Protein AF-A0A7X9EBQ0-F1 (afdb_monomer_lite)

Sequence (133 aa):
MSDKIIYSKIEKYASYYKHPSYYLERKMLNALKRGIRKEAIETLSVINKMERARLADSPVRSVKNSLIASCTLFTRSAIDANVPPEDAFSHSDVHILEIEALNNLYLLKKYEYIMLEDYFQLIEKYRQEHYSP

Foldseek 3Di:
DVVVVVVVVVVCVVVVADQLPPVLLVQLLVCLLVLVLVRNVVSLVVNVVGDQDQPDPDPLVSLLVVLLVVLVSLLVSLVSSVQPNVVSVVLSVVLNVVSVVDRDPVVSSVSSSVSSVVSSVSSVVVVVVVVDD

pLDDT: mean 90.1, std 11.99, range [49.56, 98.75]

Structure (mmCIF, N/CA/C/O backbone):
data_AF-A0A7X9EBQ0-F1
#
_entry.id   AF-A0A7X9EBQ0-F1
#
loop_
_atom_site.group_PDB
_atom_site.id
_atom_site.type_symbol
_atom_site.label_atom_id
_atom_site.label_alt_id
_atom_site.label_comp_id
_atom_site.label_asym_id
_atom_site.label_entity_id
_atom_site.label_seq_id
_atom_site.pdbx_PDB_ins_code
_atom_site.Cartn_x
_atom_site.Cartn_y
_atom_site.Cartn_z
_atom_site.occupancy
_atom_site.B_iso_or_equiv
_atom_site.auth_seq_id
_atom_site.auth_comp_id
_atom_site.auth_asym_id
_atom_site.auth_atom_id
_atom_site.pdbx_PDB_model_num
ATOM 1 N N . MET A 1 1 ? 10.572 -25.141 -7.788 1.00 61.84 1 MET A N 1
ATOM 2 C CA . MET A 1 1 ? 10.234 -23.801 -7.237 1.00 61.84 1 MET A CA 1
ATOM 3 C C . MET A 1 1 ? 11.289 -23.316 -6.241 1.00 61.84 1 MET A C 1
ATOM 5 O O . MET A 1 1 ? 11.689 -22.167 -6.359 1.00 61.84 1 MET A O 1
ATOM 9 N N . SER A 1 2 ? 11.800 -24.185 -5.354 1.00 71.75 2 SER A N 1
ATOM 10 C CA . SER A 1 2 ? 12.941 -23.890 -4.460 1.00 71.75 2 SER A CA 1
ATOM 11 C C . SER A 1 2 ? 14.177 -23.361 -5.206 1.00 71.75 2 SER A C 1
ATOM 13 O O . SER A 1 2 ? 14.673 -22.281 -4.891 1.00 71.75 2 SER A O 1
ATOM 15 N N . ASP A 1 3 ? 14.587 -24.031 -6.288 1.00 79.50 3 ASP A N 1
ATOM 16 C CA . ASP A 1 3 ? 15.795 -23.641 -7.034 1.00 79.50 3 ASP A CA 1
ATOM 17 C C . ASP A 1 3 ? 15.664 -22.256 -7.681 1.00 79.50 3 ASP A C 1
ATOM 19 O O . ASP A 1 3 ? 16.582 -21.446 -7.607 1.00 79.50 3 ASP A O 1
ATOM 23 N N . LYS A 1 4 ? 14.482 -21.911 -8.218 1.00 76.88 4 LYS A N 1
ATOM 24 C CA . LYS A 1 4 ? 14.207 -20.569 -8.770 1.00 76.88 4 LYS A CA 1
ATOM 25 C C . LYS A 1 4 ? 14.387 -19.458 -7.731 1.00 76.88 4 LYS A C 1
ATOM 27 O O . LYS A 1 4 ? 14.857 -18.378 -8.078 1.00 76.88 4 LYS A O 1
ATOM 32 N N . ILE A 1 5 ? 14.031 -19.706 -6.468 1.00 77.19 5 ILE A N 1
ATOM 33 C CA . ILE A 1 5 ? 14.217 -18.726 -5.388 1.00 77.19 5 ILE A CA 1
ATOM 34 C C . ILE A 1 5 ? 15.711 -18.525 -5.125 1.00 77.19 5 ILE A C 1
ATOM 36 O O . ILE A 1 5 ? 16.143 -17.379 -4.986 1.00 77.19 5 ILE A O 1
ATOM 40 N N . ILE A 1 6 ? 16.492 -19.611 -5.104 1.00 77.38 6 ILE A N 1
ATOM 41 C CA . ILE A 1 6 ? 17.950 -19.576 -4.922 1.00 77.38 6 ILE A CA 1
ATOM 42 C C . ILE A 1 6 ? 18.610 -18.790 -6.063 1.00 77.38 6 ILE A C 1
ATOM 44 O O . ILE A 1 6 ? 19.346 -17.845 -5.787 1.00 77.38 6 ILE A O 1
ATOM 48 N N . TYR A 1 7 ? 18.278 -19.090 -7.323 1.00 78.25 7 TYR A N 1
ATOM 49 C CA . TYR A 1 7 ? 18.802 -18.352 -8.478 1.00 78.25 7 TYR A CA 1
ATOM 50 C C . TYR A 1 7 ? 18.435 -16.861 -8.434 1.00 78.25 7 TYR A C 1
ATOM 52 O O . TYR A 1 7 ? 19.314 -16.016 -8.585 1.00 78.25 7 TYR A O 1
ATOM 60 N N . SER A 1 8 ? 17.184 -16.516 -8.096 1.00 75.56 8 SER A N 1
ATOM 61 C CA . SER A 1 8 ? 16.775 -15.107 -7.964 1.00 75.56 8 SER A CA 1
ATOM 62 C C . SER A 1 8 ? 17.518 -14.365 -6.847 1.00 75.56 8 SER A C 1
ATOM 64 O O . SER A 1 8 ? 17.775 -13.168 -6.959 1.00 75.56 8 SER A O 1
ATOM 66 N N . LYS A 1 9 ? 17.871 -15.061 -5.753 1.00 76.06 9 LYS A N 1
ATOM 67 C CA . LYS A 1 9 ? 18.673 -14.478 -4.672 1.00 76.06 9 LYS A CA 1
ATOM 68 C C . LYS A 1 9 ? 20.072 -14.158 -5.187 1.00 76.06 9 LYS A C 1
ATOM 70 O O . LYS A 1 9 ? 20.531 -13.044 -4.969 1.00 76.06 9 LYS A O 1
ATOM 75 N N . ILE A 1 10 ? 20.712 -15.094 -5.889 1.00 77.94 10 ILE A N 1
ATOM 76 C CA . ILE A 1 10 ? 22.057 -14.915 -6.458 1.00 77.94 10 ILE A CA 1
ATOM 77 C C . ILE A 1 10 ? 22.086 -13.721 -7.424 1.00 77.94 10 ILE A C 1
ATOM 79 O O . ILE A 1 10 ? 22.948 -12.857 -7.285 1.00 77.94 10 ILE A O 1
ATOM 83 N N . GLU A 1 11 ? 21.112 -13.614 -8.334 1.00 72.75 11 GLU A N 1
ATOM 84 C CA . GLU A 1 11 ? 21.000 -12.480 -9.267 1.00 72.75 11 GLU A CA 1
ATOM 85 C C . GLU A 1 11 ? 20.835 -11.136 -8.542 1.00 72.75 11 GLU A C 1
ATOM 87 O O . GLU A 1 11 ? 21.519 -10.167 -8.868 1.00 72.75 11 GLU A O 1
ATOM 92 N N . LYS A 1 12 ? 19.982 -11.077 -7.510 1.00 68.56 12 LYS A N 1
ATOM 93 C CA . LYS A 1 12 ? 19.783 -9.863 -6.697 1.00 68.56 12 LYS A CA 1
ATOM 94 C C . LYS A 1 12 ? 21.026 -9.470 -5.896 1.00 68.56 12 LYS A C 1
ATOM 96 O O . LYS A 1 12 ? 21.302 -8.282 -5.750 1.00 68.56 12 LYS A O 1
ATOM 101 N N . TYR A 1 13 ? 21.776 -10.447 -5.378 1.00 68.31 13 TYR A N 1
ATOM 102 C CA . TYR A 1 13 ? 23.059 -10.195 -4.713 1.00 68.31 13 TYR A CA 1
ATOM 103 C C . TYR A 1 13 ? 24.092 -9.639 -5.698 1.00 68.31 13 TYR A C 1
ATOM 105 O O . TYR A 1 13 ? 24.785 -8.681 -5.362 1.00 68.31 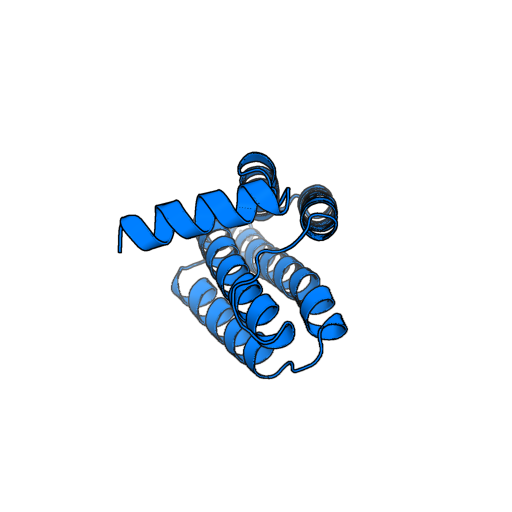13 TYR A O 1
ATOM 113 N N . ALA A 1 14 ? 24.155 -10.187 -6.915 1.00 69.38 14 ALA A N 1
ATOM 114 C CA . ALA A 1 14 ? 25.032 -9.692 -7.972 1.00 69.38 14 ALA A CA 1
ATOM 115 C C . ALA A 1 14 ? 24.662 -8.269 -8.434 1.00 69.38 14 ALA A C 1
ATOM 117 O O . ALA A 1 14 ? 25.547 -7.488 -8.772 1.00 69.38 14 ALA A O 1
ATOM 118 N N . SER A 1 15 ? 23.375 -7.903 -8.401 1.00 59.97 15 SER A N 1
ATOM 119 C CA . SER A 1 15 ? 22.899 -6.562 -8.761 1.00 59.97 15 SER A CA 1
ATOM 120 C C . SER A 1 15 ? 22.911 -5.553 -7.602 1.00 59.97 15 SER A C 1
ATOM 122 O O . SER A 1 15 ? 22.389 -4.455 -7.763 1.00 59.97 15 SER A O 1
ATOM 124 N N . TYR A 1 16 ? 23.447 -5.910 -6.424 1.00 62.72 16 TYR A N 1
ATOM 125 C CA . TYR A 1 16 ? 23.389 -5.106 -5.187 1.00 62.72 16 TYR A CA 1
ATOM 126 C C . TYR A 1 16 ? 21.970 -4.677 -4.761 1.00 62.72 16 TYR A C 1
ATOM 128 O O . TYR A 1 16 ? 21.806 -3.767 -3.940 1.00 62.72 16 TYR A O 1
ATOM 136 N N . TYR A 1 17 ? 20.938 -5.363 -5.257 1.00 56.78 17 TYR A N 1
ATOM 137 C CA . TYR A 1 17 ? 19.553 -5.045 -4.950 1.00 56.78 17 TYR A CA 1
ATOM 138 C C . TYR A 1 17 ? 19.260 -5.338 -3.475 1.00 56.78 17 TYR A C 1
ATOM 140 O O . TYR A 1 17 ? 19.304 -6.487 -3.025 1.00 56.78 17 TYR A O 1
ATOM 148 N N . LYS A 1 18 ? 18.903 -4.303 -2.713 1.00 62.25 18 LYS A N 1
ATOM 149 C CA . LYS A 1 18 ? 18.405 -4.451 -1.343 1.00 62.25 18 LYS A CA 1
ATOM 150 C C . LYS A 1 18 ? 16.908 -4.199 -1.340 1.00 62.25 18 LYS A C 1
ATOM 152 O O . LYS A 1 18 ? 16.466 -3.091 -1.633 1.00 62.25 18 LYS A O 1
ATOM 157 N N . HIS A 1 19 ? 16.141 -5.223 -0.965 1.00 62.16 19 HIS A N 1
ATOM 158 C CA . HIS A 1 19 ? 14.730 -5.042 -0.639 1.00 62.16 19 HIS A CA 1
AT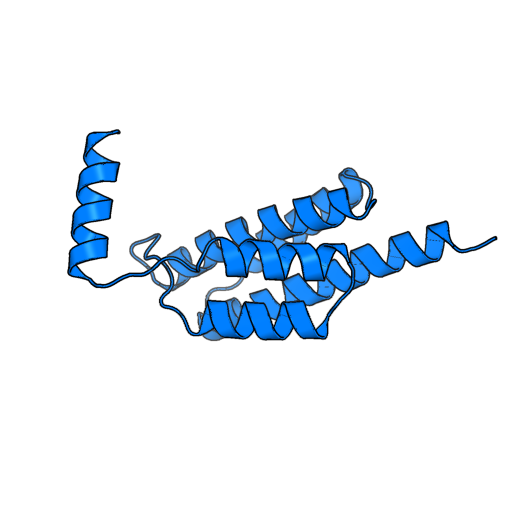OM 159 C C . HIS A 1 19 ? 14.577 -3.881 0.357 1.00 62.16 19 HIS A C 1
ATOM 161 O O . HIS A 1 19 ? 15.454 -3.715 1.219 1.00 62.16 19 HIS A O 1
ATOM 167 N N . PRO A 1 20 ? 13.479 -3.100 0.280 1.00 64.19 20 PRO A N 1
ATOM 168 C CA . PRO A 1 20 ? 13.108 -2.208 1.363 1.00 64.19 20 PRO A CA 1
ATOM 169 C C . PRO A 1 20 ? 13.232 -2.952 2.683 1.00 64.19 20 PRO A C 1
ATOM 171 O O . PRO A 1 20 ? 12.778 -4.093 2.801 1.00 64.19 20 PRO A O 1
ATOM 174 N N . SER A 1 21 ? 13.935 -2.350 3.643 1.00 78.25 21 SER A N 1
ATOM 175 C CA . SER A 1 21 ? 14.135 -3.007 4.929 1.00 78.25 21 SER A CA 1
ATOM 176 C C . SER A 1 21 ? 12.763 -3.357 5.494 1.00 78.25 21 SER A C 1
ATOM 178 O O . SER A 1 21 ? 11.900 -2.484 5.568 1.00 78.25 21 SER A O 1
ATOM 180 N N . TYR A 1 22 ? 12.561 -4.612 5.902 1.00 82.44 22 TYR A N 1
ATOM 181 C CA . TYR A 1 22 ? 11.336 -5.057 6.576 1.00 82.44 22 TYR A CA 1
ATOM 182 C C . TYR A 1 22 ? 10.944 -4.102 7.719 1.00 82.44 22 TYR A C 1
ATOM 184 O O . TYR A 1 22 ? 9.770 -3.830 7.958 1.00 82.44 22 TYR A O 1
ATOM 192 N N . TYR A 1 23 ? 11.946 -3.499 8.364 1.00 87.56 23 TYR A N 1
ATOM 193 C CA . TYR A 1 23 ? 11.763 -2.422 9.329 1.00 87.56 23 TYR A CA 1
ATOM 194 C C . TYR A 1 23 ? 11.014 -1.199 8.767 1.00 87.56 23 TYR A C 1
ATOM 196 O O . TYR A 1 23 ? 10.105 -0.705 9.425 1.00 87.56 23 TYR A O 1
ATOM 204 N N . LEU A 1 24 ? 11.369 -0.702 7.576 1.00 91.81 24 LEU A N 1
ATOM 205 C CA . LEU A 1 24 ? 10.727 0.464 6.955 1.00 91.81 24 LEU A CA 1
ATOM 206 C C . LEU A 1 24 ? 9.280 0.167 6.564 1.00 91.81 24 LEU A C 1
ATOM 208 O O . LEU A 1 24 ? 8.408 0.991 6.819 1.00 91.81 24 LEU A O 1
ATOM 212 N N . GLU A 1 25 ? 9.012 -1.014 6.004 1.00 93.12 25 GLU A N 1
ATOM 213 C CA . GLU A 1 25 ? 7.643 -1.453 5.716 1.00 93.12 25 GLU A CA 1
ATOM 214 C C . GLU A 1 25 ? 6.812 -1.472 7.005 1.00 93.12 25 GLU A C 1
ATOM 216 O O . GLU A 1 25 ? 5.804 -0.776 7.114 1.00 93.12 25 GLU A O 1
ATOM 221 N N . ARG A 1 26 ? 7.291 -2.171 8.042 1.00 94.81 26 ARG A N 1
ATOM 222 C CA . ARG A 1 26 ? 6.629 -2.216 9.353 1.00 94.81 26 ARG A CA 1
ATOM 223 C C . ARG A 1 26 ? 6.449 -0.829 9.964 1.00 94.81 26 ARG A C 1
ATOM 225 O O . ARG A 1 26 ? 5.415 -0.575 10.576 1.00 94.81 26 ARG A O 1
ATOM 232 N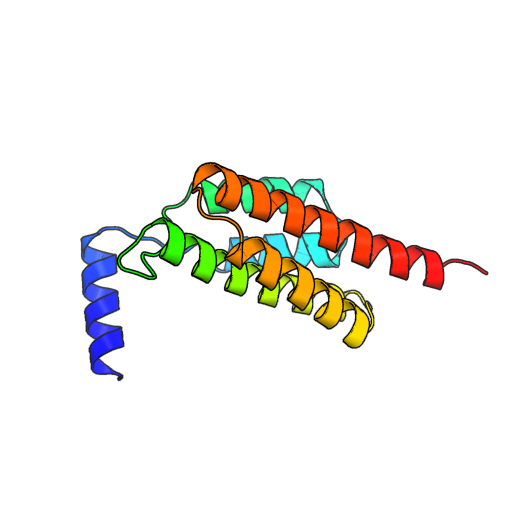 N . LYS A 1 27 ? 7.431 0.062 9.826 1.00 95.19 27 LYS A N 1
ATOM 233 C CA . LYS A 1 27 ? 7.353 1.444 10.311 1.00 95.19 27 LYS A CA 1
ATOM 234 C C . LYS A 1 27 ? 6.227 2.206 9.609 1.00 95.19 27 LYS A C 1
ATOM 236 O O . LYS A 1 27 ? 5.361 2.753 10.286 1.00 95.19 27 LYS A O 1
ATOM 241 N N . MET A 1 28 ? 6.185 2.167 8.277 1.00 96.75 28 MET A N 1
ATOM 242 C CA . MET A 1 28 ? 5.142 2.811 7.474 1.00 96.75 28 MET A CA 1
ATOM 243 C C . MET A 1 28 ? 3.745 2.284 7.828 1.00 96.75 28 MET A C 1
ATOM 245 O O . MET A 1 28 ? 2.845 3.076 8.095 1.00 96.75 28 MET A O 1
ATOM 249 N N . LEU A 1 29 ? 3.570 0.961 7.889 1.00 97.50 29 LEU A N 1
ATOM 250 C CA . LEU A 1 29 ? 2.277 0.340 8.197 1.00 97.50 29 LEU A CA 1
ATOM 251 C C . LEU A 1 29 ? 1.810 0.651 9.626 1.00 97.50 29 LEU A C 1
ATOM 253 O O . LEU A 1 29 ? 0.635 0.930 9.853 1.00 97.50 29 LEU A O 1
ATOM 257 N N . ASN A 1 30 ? 2.724 0.678 10.603 1.00 97.50 30 ASN A N 1
ATOM 258 C CA . ASN A 1 30 ? 2.384 1.093 11.965 1.00 97.50 30 ASN A CA 1
ATOM 259 C C . ASN A 1 30 ? 2.003 2.576 12.046 1.00 97.50 30 ASN A C 1
ATOM 261 O O . ASN A 1 30 ? 1.102 2.922 12.810 1.00 97.50 30 ASN A O 1
ATOM 265 N N . ALA A 1 31 ? 2.672 3.446 11.285 1.00 98.00 31 ALA A N 1
ATOM 266 C CA . ALA A 1 31 ? 2.320 4.857 11.199 1.00 98.00 31 ALA A CA 1
ATOM 267 C C . ALA A 1 31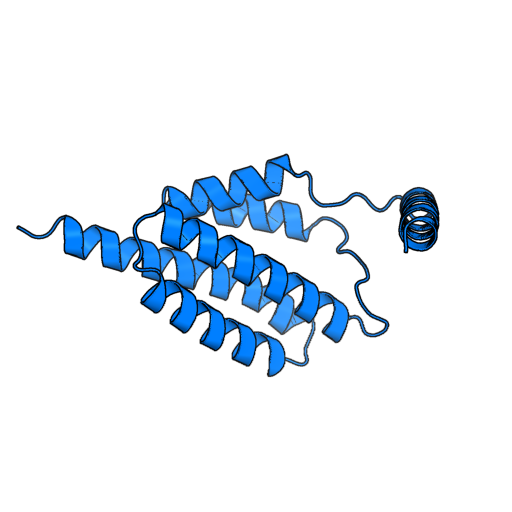 ? 0.927 5.043 10.576 1.00 98.00 31 ALA A C 1
ATOM 269 O O . ALA A 1 31 ? 0.110 5.762 11.152 1.00 98.00 31 ALA A O 1
ATOM 270 N N . LEU A 1 32 ? 0.621 4.320 9.490 1.00 98.12 32 LEU A N 1
ATOM 271 C CA . LEU A 1 32 ? -0.716 4.265 8.889 1.00 98.12 32 LEU A CA 1
ATOM 272 C C . LEU A 1 32 ? -1.767 3.828 9.911 1.00 98.12 32 LEU A C 1
ATOM 274 O O . LEU A 1 32 ? -2.678 4.591 10.227 1.00 98.12 32 LEU A O 1
ATOM 278 N N . LYS A 1 33 ? -1.567 2.659 10.532 1.00 97.19 33 LYS A N 1
ATOM 279 C CA . LYS A 1 33 ? -2.469 2.116 11.555 1.00 97.19 33 LYS A CA 1
ATOM 280 C C . LYS A 1 33 ? -2.704 3.089 12.707 1.00 97.19 33 LYS A C 1
ATOM 282 O O . LYS A 1 33 ? -3.788 3.113 13.268 1.00 97.19 33 LYS A O 1
ATOM 287 N N . ARG A 1 34 ? -1.707 3.885 13.106 1.00 96.38 34 ARG A N 1
ATOM 288 C CA . ARG A 1 34 ? -1.812 4.859 14.211 1.00 96.38 34 ARG A CA 1
ATOM 289 C C . ARG A 1 34 ? -2.360 6.220 13.773 1.00 96.38 34 ARG A C 1
ATOM 291 O O . ARG A 1 34 ? -2.742 6.999 14.640 1.00 96.38 34 ARG A O 1
ATOM 298 N N . GLY A 1 35 ? -2.485 6.494 12.476 1.00 95.44 35 GLY A N 1
ATOM 299 C CA . GLY A 1 35 ? -2.901 7.806 11.967 1.00 95.44 35 GLY A CA 1
ATOM 300 C C . GLY A 1 35 ? -1.765 8.841 11.914 1.00 95.44 35 GLY A C 1
ATOM 301 O O . GLY A 1 35 ? -2.023 10.037 11.849 1.00 95.44 35 GLY A O 1
ATOM 302 N N . ILE A 1 36 ? -0.497 8.416 11.958 1.00 97.38 36 ILE A N 1
ATOM 303 C CA . ILE A 1 36 ? 0.676 9.308 11.956 1.00 97.38 36 ILE A CA 1
ATOM 304 C C . ILE A 1 36 ? 1.108 9.583 10.507 1.00 97.38 36 ILE A C 1
ATOM 306 O O . ILE A 1 36 ? 2.091 9.031 10.010 1.00 97.38 36 ILE A O 1
ATOM 310 N N . ARG A 1 37 ? 0.355 10.456 9.824 1.00 97.38 37 ARG A N 1
ATOM 311 C CA . ARG A 1 37 ? 0.510 10.785 8.389 1.00 97.38 37 ARG A CA 1
ATOM 312 C C . ARG A 1 37 ? 1.941 11.142 7.987 1.00 97.38 37 ARG A C 1
ATOM 314 O O . ARG A 1 37 ? 2.502 10.535 7.077 1.00 97.38 37 ARG A O 1
ATOM 321 N N . LYS A 1 38 ? 2.557 12.086 8.705 1.00 97.06 38 LYS A N 1
ATOM 322 C CA . LYS A 1 38 ? 3.918 12.567 8.416 1.00 97.06 38 LYS A CA 1
ATOM 323 C C . LYS A 1 38 ? 4.941 11.425 8.391 1.00 97.06 38 LYS A C 1
ATOM 325 O O . LYS A 1 38 ? 5.701 11.309 7.436 1.00 97.06 38 LYS A O 1
ATOM 330 N N . GLU A 1 39 ? 4.916 10.553 9.400 1.00 97.12 39 GLU A N 1
ATOM 331 C CA . GLU A 1 39 ? 5.858 9.434 9.506 1.00 97.12 39 GLU A CA 1
ATOM 332 C C . GLU A 1 39 ? 5.669 8.419 8.372 1.00 97.12 39 GLU A C 1
ATOM 334 O O . GLU A 1 39 ? 6.655 7.929 7.816 1.00 97.12 39 GLU A O 1
ATOM 339 N N . ALA A 1 40 ? 4.423 8.118 7.996 1.00 97.25 40 ALA A N 1
ATOM 340 C CA . ALA A 1 40 ? 4.145 7.197 6.900 1.00 97.25 40 ALA A CA 1
ATOM 341 C C . ALA A 1 40 ? 4.637 7.750 5.554 1.00 97.25 40 ALA A C 1
ATOM 343 O O . ALA A 1 40 ? 5.323 7.034 4.828 1.00 97.25 40 ALA A O 1
ATOM 344 N N . ILE A 1 41 ? 4.369 9.027 5.253 1.00 96.56 41 ILE A N 1
ATOM 345 C CA . ILE A 1 41 ? 4.796 9.680 4.002 1.00 96.56 41 ILE A CA 1
ATOM 346 C C . ILE A 1 41 ? 6.324 9.773 3.918 1.00 96.56 41 ILE A C 1
ATOM 348 O O . ILE A 1 41 ? 6.913 9.472 2.876 1.00 96.56 41 ILE A O 1
ATOM 352 N N . GLU A 1 42 ? 6.990 10.158 5.008 1.00 95.81 42 GLU A N 1
ATOM 353 C CA . GLU A 1 42 ? 8.455 10.207 5.067 1.00 95.81 42 GLU A CA 1
ATOM 354 C C . GLU A 1 42 ? 9.062 8.813 4.879 1.00 95.81 42 GLU A C 1
ATOM 356 O O . GLU A 1 42 ? 10.006 8.640 4.106 1.00 95.81 42 GLU A O 1
ATOM 361 N N . THR A 1 43 ? 8.491 7.796 5.530 1.00 95.12 43 THR A N 1
ATOM 362 C CA . THR A 1 43 ? 8.966 6.412 5.411 1.00 95.12 43 THR A CA 1
ATOM 363 C C . THR A 1 43 ? 8.745 5.867 3.999 1.00 95.12 43 THR A C 1
ATOM 365 O O . THR A 1 43 ? 9.666 5.282 3.429 1.00 95.12 43 THR A O 1
ATOM 368 N N . LEU A 1 44 ? 7.584 6.127 3.391 1.00 94.94 44 LEU A N 1
ATOM 369 C CA . LEU A 1 44 ? 7.301 5.768 2.001 1.00 94.94 44 LEU A CA 1
ATOM 370 C C . LEU A 1 44 ? 8.271 6.461 1.037 1.00 94.94 44 LEU A C 1
ATOM 372 O O . LEU A 1 44 ? 8.780 5.836 0.110 1.00 94.94 44 LEU A O 1
ATOM 376 N N . SER A 1 45 ? 8.602 7.727 1.292 1.00 93.69 45 SER A N 1
ATOM 377 C CA . SER A 1 45 ? 9.588 8.471 0.502 1.00 93.69 45 SER A CA 1
ATOM 378 C C . SER A 1 45 ? 10.980 7.843 0.571 1.00 93.69 45 SER A C 1
ATOM 380 O O . SER A 1 45 ? 11.695 7.823 -0.429 1.00 93.69 45 SER A O 1
ATOM 382 N N . VAL A 1 46 ? 11.378 7.308 1.730 1.00 91.62 46 VAL A N 1
ATOM 383 C CA . VAL A 1 46 ? 12.636 6.559 1.878 1.00 91.62 46 VAL A CA 1
ATOM 384 C C . VAL A 1 46 ? 12.573 5.236 1.115 1.00 91.62 46 VAL A C 1
ATOM 386 O O . VAL A 1 46 ? 13.495 4.947 0.355 1.00 91.62 46 VAL A O 1
ATOM 389 N N . ILE A 1 47 ? 11.483 4.471 1.250 1.00 89.94 47 ILE A N 1
ATOM 390 C CA . ILE A 1 47 ? 11.263 3.221 0.499 1.00 89.94 47 ILE A CA 1
ATOM 391 C C . ILE A 1 47 ? 11.350 3.483 -1.011 1.00 89.94 47 ILE A C 1
ATOM 393 O O . ILE A 1 47 ? 12.025 2.753 -1.729 1.00 89.94 47 ILE A O 1
ATOM 397 N N . ASN A 1 48 ? 10.749 4.573 -1.485 1.00 89.12 48 ASN A N 1
ATOM 398 C CA . ASN A 1 48 ? 10.715 4.945 -2.898 1.00 89.12 48 ASN A CA 1
ATOM 399 C C . ASN A 1 48 ? 12.033 5.465 -3.475 1.00 89.12 48 ASN A C 1
ATOM 401 O O . ASN A 1 48 ? 12.174 5.521 -4.698 1.00 89.12 48 ASN A O 1
ATOM 405 N N . LYS A 1 49 ? 12.998 5.825 -2.622 1.00 87.19 49 LYS A N 1
ATOM 406 C CA . LYS A 1 49 ? 14.381 6.109 -3.035 1.00 87.19 49 LYS A CA 1
ATOM 407 C C . LYS A 1 49 ? 15.204 4.834 -3.218 1.00 87.19 49 LYS A C 1
ATOM 409 O O . LYS A 1 49 ? 16.243 4.886 -3.869 1.00 87.19 49 LYS A O 1
ATOM 414 N N . MET A 1 50 ? 14.771 3.714 -2.638 1.00 82.38 50 MET A N 1
ATOM 415 C CA . MET A 1 50 ? 15.417 2.420 -2.834 1.00 82.38 50 MET A CA 1
ATOM 416 C C . MET A 1 50 ? 15.030 1.843 -4.195 1.00 82.38 50 MET A C 1
ATOM 418 O O . MET A 1 50 ? 13.965 2.136 -4.744 1.00 82.38 50 MET A O 1
ATOM 422 N N . GLU A 1 51 ? 15.899 1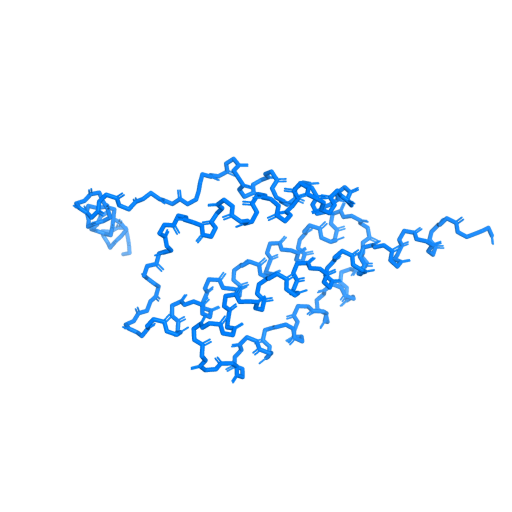.003 -4.750 1.00 74.12 51 GLU A N 1
ATOM 423 C CA . GLU A 1 51 ? 15.577 0.292 -5.980 1.00 74.12 51 GLU A CA 1
ATOM 424 C C . GLU A 1 51 ? 14.357 -0.618 -5.747 1.00 74.12 51 GLU A C 1
ATOM 426 O O . GLU A 1 51 ? 14.261 -1.337 -4.744 1.00 74.12 51 GLU A O 1
ATOM 431 N N . ARG A 1 52 ? 13.392 -0.590 -6.672 1.00 76.69 52 ARG A N 1
ATOM 432 C CA . ARG A 1 52 ? 12.242 -1.504 -6.640 1.00 76.69 52 ARG A CA 1
ATOM 433 C C . ARG A 1 52 ? 12.590 -2.814 -7.324 1.00 76.69 52 ARG A C 1
ATOM 435 O O . ARG A 1 52 ? 13.328 -2.832 -8.303 1.00 76.69 52 ARG A O 1
ATOM 442 N N . ALA A 1 53 ? 12.033 -3.909 -6.818 1.00 76.56 53 ALA A N 1
ATOM 443 C CA . ALA A 1 53 ? 12.253 -5.217 -7.410 1.00 76.56 53 ALA A CA 1
ATOM 444 C C . ALA A 1 53 ? 11.727 -5.229 -8.851 1.00 76.56 53 ALA A C 1
ATOM 446 O O . ALA A 1 53 ? 10.651 -4.694 -9.133 1.00 76.56 53 ALA A O 1
ATOM 447 N N . ARG A 1 54 ? 12.463 -5.887 -9.750 1.00 82.88 54 ARG A N 1
ATOM 448 C CA . ARG A 1 54 ? 11.963 -6.225 -11.082 1.00 82.88 54 ARG A CA 1
ATOM 449 C C . ARG A 1 54 ? 11.022 -7.424 -10.956 1.00 82.88 54 ARG A C 1
ATOM 451 O O . ARG A 1 54 ? 11.460 -8.551 -10.760 1.00 82.88 54 ARG A O 1
ATOM 458 N N . LEU A 1 55 ? 9.723 -7.155 -11.018 1.00 83.75 55 LEU A N 1
ATOM 459 C CA . LEU A 1 55 ? 8.629 -8.121 -10.861 1.00 83.75 55 LEU A CA 1
ATOM 460 C C . LEU A 1 55 ? 8.000 -8.525 -12.205 1.00 83.75 55 LEU A C 1
ATOM 462 O O . LEU A 1 55 ? 7.063 -9.320 -12.229 1.00 83.75 55 LEU A O 1
ATOM 466 N N . ALA A 1 56 ? 8.468 -7.938 -13.308 1.00 88.25 56 ALA A N 1
ATOM 467 C CA . ALA A 1 56 ? 8.028 -8.219 -14.669 1.00 88.25 56 ALA A CA 1
ATOM 468 C C . ALA A 1 56 ? 9.054 -7.707 -15.696 1.00 88.25 56 ALA A C 1
ATOM 470 O O . ALA A 1 56 ? 9.956 -6.935 -15.361 1.00 88.25 56 ALA A O 1
ATOM 471 N N . ASP A 1 57 ? 8.871 -8.084 -16.962 1.00 86.69 57 ASP A N 1
ATOM 472 C CA . ASP A 1 57 ? 9.721 -7.621 -18.066 1.00 86.69 57 ASP A CA 1
ATOM 473 C C . ASP A 1 57 ? 9.506 -6.147 -18.416 1.00 86.69 57 ASP A C 1
ATOM 475 O O . ASP A 1 57 ? 10.448 -5.457 -18.796 1.00 86.69 57 ASP A O 1
ATOM 479 N N . SER A 1 58 ? 8.282 -5.647 -18.227 1.00 92.75 58 SER A N 1
ATOM 480 C CA . SER A 1 58 ? 7.945 -4.234 -18.397 1.00 92.75 58 SER A CA 1
ATOM 481 C C . SER A 1 58 ? 8.072 -3.480 -17.068 1.00 92.75 58 SER A C 1
ATOM 483 O O . SER A 1 58 ? 7.458 -3.900 -16.080 1.00 92.75 58 SER A O 1
ATOM 485 N N . PRO A 1 59 ? 8.771 -2.327 -17.029 1.00 91.62 59 PRO A N 1
ATOM 486 C CA . PRO A 1 59 ? 8.824 -1.472 -15.845 1.00 91.62 59 PRO A CA 1
ATOM 487 C C . PRO A 1 59 ? 7.438 -1.077 -15.320 1.00 91.62 59 PRO A C 1
ATOM 489 O O . PRO A 1 59 ? 7.221 -1.076 -14.111 1.00 91.62 59 PRO A O 1
ATOM 492 N N . VAL A 1 60 ? 6.484 -0.783 -16.214 1.00 95.38 60 VAL A N 1
ATOM 493 C CA . VAL A 1 60 ? 5.106 -0.411 -15.842 1.00 95.38 60 VAL A CA 1
ATOM 494 C C . VAL A 1 60 ? 4.431 -1.568 -15.113 1.00 95.38 60 VAL A C 1
ATOM 496 O O . VAL A 1 60 ? 3.952 -1.394 -13.995 1.00 95.38 60 VAL A O 1
ATOM 499 N N . ARG A 1 61 ? 4.478 -2.773 -15.694 1.00 96.06 61 ARG A N 1
ATOM 500 C CA . ARG A 1 61 ? 3.915 -3.985 -15.078 1.00 96.06 61 ARG A CA 1
ATOM 501 C C . ARG A 1 61 ? 4.591 -4.309 -13.744 1.00 96.06 61 ARG A C 1
ATOM 503 O O . ARG A 1 61 ? 3.924 -4.693 -12.791 1.00 96.06 61 ARG A O 1
ATOM 510 N N . SER A 1 62 ? 5.905 -4.111 -13.660 1.00 93.81 62 SER A N 1
ATOM 511 C CA . SER A 1 62 ? 6.667 -4.322 -12.430 1.00 93.81 62 SER A CA 1
ATOM 512 C C . SER A 1 62 ? 6.199 -3.399 -11.303 1.00 93.81 62 SER A C 1
ATOM 514 O O . SER A 1 62 ? 6.022 -3.849 -10.172 1.00 93.81 62 SER A O 1
ATOM 516 N N . VAL A 1 63 ? 5.969 -2.115 -11.602 1.00 94.81 63 VAL A N 1
ATOM 517 C CA . VAL A 1 63 ? 5.464 -1.155 -10.612 1.00 94.81 63 VAL A CA 1
ATOM 518 C C . VAL A 1 63 ? 4.020 -1.475 -10.229 1.00 94.81 63 VAL A C 1
ATOM 520 O O . VAL A 1 63 ? 3.743 -1.512 -9.037 1.00 94.81 63 VAL A O 1
ATOM 523 N N . LYS A 1 64 ? 3.135 -1.796 -11.182 1.00 97.38 64 LYS A N 1
ATOM 524 C CA . LYS A 1 64 ? 1.754 -2.225 -10.885 1.00 97.38 64 LYS A CA 1
ATOM 525 C C . LYS A 1 64 ? 1.710 -3.380 -9.882 1.00 97.38 64 LYS A C 1
ATOM 527 O O . LYS A 1 64 ? 1.052 -3.273 -8.853 1.00 97.38 64 LYS A O 1
ATOM 532 N N . ASN A 1 65 ? 2.500 -4.431 -10.121 1.00 96.88 65 ASN A N 1
ATOM 533 C CA . ASN A 1 65 ? 2.607 -5.571 -9.205 1.00 96.88 65 ASN A CA 1
ATOM 534 C C . ASN A 1 65 ? 3.054 -5.142 -7.799 1.00 96.88 65 ASN A C 1
ATOM 536 O O . ASN A 1 65 ? 2.533 -5.632 -6.800 1.00 96.88 65 ASN A O 1
ATOM 540 N N . SER A 1 66 ? 4.008 -4.209 -7.714 1.00 94.62 66 SER A N 1
ATOM 541 C CA . SER A 1 66 ? 4.459 -3.668 -6.431 1.00 94.62 66 SER A CA 1
ATOM 542 C C . SER A 1 66 ? 3.367 -2.865 -5.725 1.00 94.62 66 SER A C 1
ATOM 544 O O . SER A 1 66 ? 3.254 -2.976 -4.510 1.00 94.62 66 SER A O 1
ATOM 546 N N . LEU A 1 67 ? 2.579 -2.067 -6.452 1.00 97.00 67 LEU A N 1
ATOM 547 C CA . LEU A 1 67 ? 1.505 -1.265 -5.863 1.00 97.00 67 LEU A CA 1
ATOM 548 C C . LEU A 1 67 ? 0.347 -2.129 -5.368 1.00 97.00 67 LEU A C 1
ATOM 550 O O . LEU A 1 67 ? -0.194 -1.837 -4.310 1.00 97.00 67 LEU A O 1
ATOM 554 N N . ILE A 1 68 ? 0.007 -3.213 -6.068 1.00 98.25 68 ILE A N 1
ATOM 555 C CA . ILE A 1 68 ? -1.010 -4.174 -5.608 1.00 98.25 68 ILE A CA 1
ATOM 556 C C . ILE A 1 68 ? -0.575 -4.824 -4.283 1.00 98.25 68 ILE A C 1
ATOM 558 O O . ILE A 1 68 ? -1.380 -4.973 -3.360 1.00 98.25 68 ILE A O 1
ATOM 562 N N . ALA A 1 69 ? 0.717 -5.145 -4.140 1.00 96.25 69 ALA A N 1
ATOM 563 C CA . ALA A 1 69 ? 1.267 -5.623 -2.872 1.00 96.25 69 ALA A CA 1
ATOM 564 C C . ALA A 1 69 ? 1.183 -4.550 -1.768 1.00 96.25 69 ALA A C 1
ATOM 566 O O . ALA A 1 69 ? 0.734 -4.855 -0.664 1.00 96.25 69 ALA A O 1
ATOM 567 N N . SER A 1 70 ? 1.535 -3.292 -2.069 1.00 96.50 70 SER A N 1
ATOM 568 C CA . SER A 1 70 ? 1.358 -2.167 -1.135 1.00 96.50 70 SER A CA 1
ATOM 569 C C . SER A 1 70 ? -0.109 -2.003 -0.716 1.00 96.50 70 SER A C 1
ATOM 571 O O . SER A 1 70 ? -0.390 -1.895 0.475 1.00 96.50 70 SER A O 1
ATOM 573 N N . CYS A 1 71 ? -1.045 -2.059 -1.670 1.00 98.44 71 CYS A N 1
ATOM 574 C CA . CYS A 1 71 ? -2.484 -1.970 -1.429 1.00 98.44 71 CYS A CA 1
ATOM 575 C C . CYS A 1 71 ? -2.939 -3.048 -0.441 1.00 98.44 71 CYS A C 1
ATOM 577 O O . CYS A 1 71 ? -3.560 -2.733 0.569 1.00 98.44 71 CYS A O 1
ATOM 579 N N . THR A 1 72 ? -2.505 -4.295 -0.652 1.00 98.44 72 THR 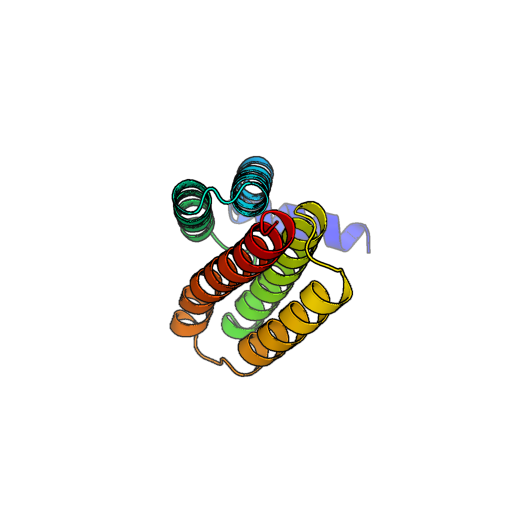A N 1
ATOM 580 C CA . THR A 1 72 ? -2.793 -5.418 0.255 1.00 98.44 72 THR A CA 1
ATOM 581 C C . THR A 1 72 ? -2.336 -5.126 1.690 1.00 98.44 72 THR A C 1
ATOM 583 O O . THR A 1 72 ? -3.069 -5.386 2.646 1.00 98.44 72 THR A O 1
ATOM 586 N N . LEU A 1 73 ? -1.131 -4.574 1.871 1.00 98.19 73 LEU A N 1
ATOM 587 C CA . LEU A 1 73 ? -0.591 -4.241 3.194 1.00 98.19 73 LEU A CA 1
ATOM 588 C C . LEU A 1 73 ? -1.338 -3.074 3.858 1.00 98.19 73 LEU A C 1
ATOM 590 O O . LEU A 1 73 ? -1.564 -3.093 5.074 1.00 98.19 73 LEU A O 1
ATOM 594 N N . PHE A 1 74 ? -1.743 -2.073 3.076 1.00 98.50 74 PHE A N 1
ATOM 595 C CA . PHE A 1 74 ? -2.552 -0.959 3.566 1.00 98.50 74 PHE A CA 1
ATOM 596 C C . PHE A 1 74 ? -3.938 -1.430 4.005 1.00 98.50 74 PHE A C 1
ATOM 598 O O . PHE A 1 74 ? -4.349 -1.100 5.116 1.00 98.50 74 PHE A O 1
ATOM 605 N N . THR A 1 75 ? -4.590 -2.301 3.226 1.00 98.69 75 THR A N 1
ATOM 606 C CA . THR A 1 75 ? -5.863 -2.937 3.599 1.00 98.69 75 THR A CA 1
ATOM 607 C C . THR A 1 75 ? -5.765 -3.622 4.962 1.00 98.69 75 THR A C 1
ATOM 609 O O . THR A 1 75 ? -6.610 -3.408 5.828 1.00 98.69 75 THR A O 1
ATOM 612 N N . ARG A 1 76 ? -4.704 -4.409 5.206 1.00 98.44 76 ARG A N 1
ATOM 613 C CA . ARG A 1 76 ? -4.501 -5.074 6.508 1.00 98.44 76 ARG A CA 1
ATOM 614 C C . ARG A 1 76 ? -4.290 -4.075 7.641 1.00 98.44 76 ARG A C 1
ATOM 616 O O . ARG A 1 76 ? -4.860 -4.247 8.709 1.00 98.44 76 ARG A O 1
ATOM 623 N N . SER A 1 77 ? -3.536 -3.008 7.388 1.00 98.19 77 SER A N 1
ATOM 624 C CA . SER A 1 77 ? -3.299 -1.957 8.385 1.00 98.19 77 SER A CA 1
ATOM 625 C C . SER A 1 77 ? -4.569 -1.179 8.738 1.00 98.19 77 SER A C 1
ATOM 627 O O . SER A 1 77 ? -4.723 -0.772 9.886 1.00 98.19 77 SER A O 1
ATOM 629 N N . ALA A 1 78 ? -5.471 -0.981 7.773 1.00 98.38 78 ALA A N 1
ATOM 630 C CA . ALA A 1 78 ? -6.768 -0.351 7.996 1.00 98.38 78 ALA A CA 1
ATOM 631 C C . ALA A 1 78 ? -7.695 -1.240 8.834 1.00 98.38 78 ALA A C 1
ATOM 633 O O . ALA A 1 78 ? -8.286 -0.765 9.802 1.00 98.38 78 ALA A O 1
ATOM 634 N N . ILE A 1 79 ? -7.752 -2.540 8.531 1.00 98.44 79 ILE A N 1
ATOM 635 C CA . ILE A 1 79 ? -8.510 -3.517 9.329 1.00 98.44 79 ILE A CA 1
ATOM 636 C C . ILE A 1 79 ? -7.975 -3.571 10.767 1.00 98.44 79 ILE A C 1
ATOM 638 O O . ILE A 1 79 ? -8.744 -3.474 11.719 1.00 98.44 79 ILE A O 1
ATOM 642 N N . ASP A 1 80 ? -6.650 -3.615 10.939 1.00 97.75 80 ASP A N 1
ATOM 643 C CA . ASP A 1 80 ? -6.001 -3.552 12.257 1.00 97.75 80 ASP A CA 1
ATOM 644 C C . ASP A 1 80 ? -6.259 -2.221 12.998 1.00 97.75 80 ASP A C 1
ATOM 646 O O . ASP A 1 80 ? -6.008 -2.116 14.200 1.00 97.75 80 ASP A O 1
ATOM 650 N N . ALA A 1 81 ? -6.719 -1.187 12.287 1.00 97.12 81 ALA A N 1
ATOM 651 C CA . ALA A 1 81 ? -7.131 0.103 12.835 1.00 97.12 81 ALA A CA 1
ATOM 652 C C . ALA A 1 81 ? -8.651 0.201 13.083 1.00 97.12 81 ALA A C 1
ATOM 654 O O . ALA A 1 81 ? -9.140 1.302 13.335 1.00 97.12 81 ALA A O 1
ATOM 655 N N . ASN A 1 82 ? -9.367 -0.931 13.068 1.00 97.00 82 ASN A N 1
ATOM 656 C CA . ASN A 1 82 ? -10.817 -1.072 13.258 1.00 97.00 82 ASN A CA 1
ATOM 657 C C . ASN A 1 82 ? -11.692 -0.555 12.104 1.00 97.00 82 ASN A C 1
ATOM 659 O O . ASN A 1 82 ? -12.877 -0.296 12.305 1.00 97.00 82 ASN A O 1
ATOM 663 N N . VAL A 1 83 ? -11.150 -0.434 10.889 1.00 97.88 83 VAL A N 1
ATOM 664 C CA . VAL A 1 83 ? -12.000 -0.297 9.696 1.00 97.88 83 VAL A CA 1
ATOM 665 C C . VAL A 1 83 ? -12.698 -1.642 9.443 1.00 97.88 83 VAL A C 1
ATOM 667 O O . VAL A 1 83 ? -12.017 -2.675 9.464 1.00 97.88 83 VAL A O 1
ATOM 670 N N . PRO A 1 84 ? -14.021 -1.675 9.192 1.00 97.81 84 PRO A N 1
ATOM 671 C CA . PRO A 1 84 ? -14.714 -2.910 8.849 1.00 97.81 84 PRO A CA 1
ATOM 672 C C . PRO A 1 84 ? -14.052 -3.603 7.647 1.00 97.81 84 PRO A C 1
ATOM 674 O O . PRO A 1 84 ? -13.731 -2.933 6.661 1.00 97.81 84 PRO A O 1
ATOM 677 N N . PRO A 1 85 ? -13.846 -4.935 7.684 1.00 97.94 85 PRO A N 1
ATOM 678 C CA . PRO A 1 85 ? -13.179 -5.646 6.597 1.00 97.94 85 PRO A CA 1
ATOM 679 C C . PRO A 1 85 ? -13.814 -5.415 5.233 1.00 97.94 85 PRO A C 1
ATOM 681 O O . PRO A 1 85 ? -13.084 -5.271 4.260 1.00 97.94 85 PRO A O 1
ATOM 684 N N . GLU A 1 86 ? -15.143 -5.338 5.170 1.00 97.81 86 GLU A N 1
ATOM 685 C CA . GLU A 1 86 ? -15.835 -5.133 3.902 1.00 97.81 86 GLU A CA 1
ATOM 686 C C . GLU A 1 86 ? -15.533 -3.766 3.285 1.00 97.81 86 GLU A C 1
ATOM 688 O O . GLU A 1 86 ? -15.171 -3.678 2.114 1.00 97.81 86 GLU A O 1
ATOM 693 N N . ASP A 1 87 ? -15.553 -2.709 4.092 1.00 97.69 87 ASP A N 1
ATOM 694 C CA . ASP A 1 87 ? -15.200 -1.372 3.620 1.00 97.69 87 ASP A CA 1
ATOM 695 C C . ASP A 1 87 ? -13.727 -1.301 3.197 1.00 97.69 87 ASP A C 1
ATOM 697 O O . ASP A 1 87 ? -13.392 -0.692 2.181 1.00 97.69 87 ASP A O 1
ATOM 701 N N . ALA A 1 88 ? -12.835 -1.972 3.932 1.00 98.19 88 ALA A N 1
ATOM 702 C CA . ALA A 1 88 ? -11.421 -2.049 3.579 1.00 98.19 88 ALA A CA 1
ATOM 703 C C . ALA A 1 88 ? -11.179 -2.824 2.268 1.00 98.19 88 ALA A C 1
ATOM 705 O O . ALA A 1 88 ? -10.309 -2.434 1.486 1.00 98.19 88 ALA A O 1
ATOM 706 N N . PHE A 1 89 ? -11.924 -3.905 2.013 1.00 98.31 89 PHE A N 1
ATOM 707 C CA . PHE A 1 89 ? -11.818 -4.680 0.774 1.00 98.31 89 PHE A CA 1
ATOM 708 C C . PHE A 1 89 ? -12.406 -3.938 -0.420 1.00 98.31 89 PHE A C 1
ATOM 710 O O . PHE A 1 89 ? -11.718 -3.818 -1.430 1.00 98.31 89 PHE A O 1
ATOM 717 N N . SER A 1 90 ? -13.584 -3.333 -0.268 1.00 98.06 90 SER A N 1
ATOM 718 C CA . SER A 1 90 ? -14.159 -2.440 -1.277 1.00 98.06 90 SER A CA 1
ATOM 719 C C . SER A 1 90 ? -13.190 -1.306 -1.651 1.00 98.06 90 SER A C 1
ATOM 721 O O . SER A 1 90 ? -13.020 -0.982 -2.827 1.00 98.06 90 SER A O 1
ATOM 723 N N . HIS A 1 91 ? -12.481 -0.735 -0.670 1.00 97.25 91 HIS A N 1
ATOM 724 C CA . HIS A 1 91 ? -11.444 0.271 -0.924 1.00 97.25 91 HIS A CA 1
ATOM 725 C C . HIS A 1 91 ? -10.235 -0.305 -1.686 1.00 97.25 91 HIS A C 1
ATOM 727 O O . HIS A 1 91 ? -9.703 0.332 -2.596 1.00 97.25 91 HIS A O 1
ATOM 733 N N . SER A 1 92 ? -9.817 -1.529 -1.347 1.00 98.44 92 SER A N 1
ATOM 734 C CA . SER A 1 92 ? -8.753 -2.261 -2.046 1.00 98.44 92 SER A CA 1
ATOM 735 C C . SER A 1 92 ? -9.084 -2.477 -3.525 1.00 98.44 92 SER A C 1
ATOM 737 O O . SER A 1 92 ? -8.248 -2.194 -4.384 1.00 98.44 92 SER A O 1
ATOM 739 N N . ASP A 1 93 ? -10.313 -2.899 -3.832 1.00 98.56 93 ASP A N 1
ATOM 740 C CA . ASP A 1 93 ? -10.765 -3.172 -5.199 1.00 98.56 93 ASP A CA 1
ATOM 741 C C . ASP A 1 93 ? -10.684 -1.924 -6.086 1.00 98.56 93 ASP A C 1
ATOM 743 O O . ASP A 1 93 ? -10.125 -1.978 -7.185 1.00 98.56 93 ASP A O 1
ATOM 747 N N . VAL A 1 94 ? -11.155 -0.776 -5.584 1.00 98.50 94 VAL A N 1
ATOM 748 C CA . VAL A 1 94 ? -11.059 0.513 -6.292 1.00 98.50 94 VAL A CA 1
ATOM 749 C C . VAL A 1 94 ? -9.602 0.854 -6.605 1.00 98.50 94 VAL A C 1
ATOM 751 O O . VAL A 1 94 ? -9.268 1.178 -7.745 1.00 98.50 94 VAL A O 1
ATOM 754 N N . HIS A 1 95 ? -8.706 0.724 -5.625 1.00 98.62 95 HIS A N 1
ATOM 755 C CA . HIS A 1 95 ? -7.289 1.004 -5.837 1.00 98.62 95 HIS A CA 1
ATOM 756 C C . HIS A 1 95 ? -6.624 0.040 -6.822 1.00 98.62 95 HIS A C 1
ATOM 758 O O . HIS A 1 95 ? -5.793 0.466 -7.622 1.00 98.62 95 HIS A O 1
ATOM 764 N N . ILE A 1 96 ? -6.969 -1.249 -6.793 1.00 98.75 96 ILE A N 1
ATOM 765 C CA . ILE A 1 96 ? -6.424 -2.240 -7.729 1.00 98.75 96 ILE A CA 1
ATOM 766 C C . ILE A 1 96 ? -6.856 -1.918 -9.164 1.00 98.75 96 ILE A C 1
ATOM 768 O O . ILE A 1 96 ? -6.023 -1.976 -10.073 1.00 98.75 96 ILE A O 1
ATOM 772 N N . LEU A 1 97 ? -8.119 -1.532 -9.370 1.00 98.56 97 LEU A N 1
ATOM 773 C CA . LEU A 1 97 ? -8.628 -1.122 -10.682 1.00 98.56 97 LEU A CA 1
ATOM 774 C C . LEU A 1 97 ? -7.910 0.128 -11.209 1.00 98.56 97 LEU A C 1
ATOM 776 O O . LEU A 1 97 ? -7.483 0.147 -12.364 1.00 98.56 97 LEU A O 1
ATOM 780 N N . GLU A 1 98 ? -7.698 1.134 -10.362 1.00 98.50 98 GLU A N 1
ATOM 781 C CA . GLU A 1 98 ? -6.948 2.344 -10.722 1.00 98.50 98 GLU A CA 1
ATOM 782 C C . GLU A 1 98 ? -5.475 2.049 -11.045 1.00 98.50 98 GLU A C 1
ATOM 784 O O . GLU A 1 98 ? -4.943 2.517 -12.056 1.00 98.50 98 GLU A O 1
ATOM 789 N N . ILE A 1 99 ? -4.809 1.213 -10.239 1.00 98.44 99 ILE A N 1
ATOM 790 C CA . ILE A 1 99 ? -3.443 0.751 -10.526 1.00 98.44 99 ILE A CA 1
ATOM 791 C C . ILE A 1 99 ? -3.391 0.086 -11.903 1.00 98.44 99 ILE A C 1
ATOM 793 O O . ILE A 1 99 ? -2.438 0.318 -12.654 1.00 98.44 99 ILE A O 1
ATOM 797 N N . GLU A 1 100 ? -4.392 -0.726 -12.248 1.00 98.00 100 GLU A N 1
ATOM 798 C CA . GLU A 1 100 ? -4.413 -1.402 -13.539 1.00 98.00 100 GLU A CA 1
ATOM 799 C C . GLU A 1 100 ? -4.722 -0.459 -14.713 1.00 98.00 100 GLU A C 1
ATOM 801 O O . GLU A 1 100 ? -4.144 -0.605 -15.793 1.00 98.00 100 GLU A O 1
ATOM 806 N N . ALA A 1 101 ? -5.539 0.573 -14.516 1.00 97.94 101 ALA A N 1
ATOM 807 C CA . ALA A 1 101 ? -5.805 1.574 -15.548 1.00 97.94 101 ALA A CA 1
ATOM 808 C C . ALA A 1 101 ? -4.565 2.432 -15.888 1.00 97.94 101 ALA A C 1
ATOM 810 O O . ALA A 1 101 ? -4.376 2.856 -17.034 1.00 97.94 101 ALA A O 1
ATOM 811 N N . LEU A 1 102 ? -3.681 2.675 -14.915 1.00 97.75 102 LEU A N 1
ATOM 812 C CA . LEU A 1 102 ? -2.507 3.533 -15.081 1.00 97.75 102 LEU A CA 1
ATOM 813 C C . LEU A 1 102 ? -1.394 2.881 -15.915 1.00 97.75 102 LEU A C 1
ATOM 815 O O . LEU A 1 102 ? -0.798 1.885 -15.526 1.00 97.75 102 LEU A O 1
ATOM 819 N N . ASN A 1 103 ? -0.994 3.516 -17.020 1.00 96.50 103 ASN A N 1
ATOM 820 C CA . ASN A 1 103 ? 0.059 3.000 -17.914 1.00 96.50 103 ASN A CA 1
ATOM 821 C C . ASN A 1 103 ? 1.330 3.865 -17.962 1.00 96.50 103 ASN A C 1
ATOM 823 O O . ASN A 1 103 ? 2.159 3.729 -18.860 1.00 96.50 103 ASN A O 1
ATOM 827 N N . ASN A 1 104 ? 1.509 4.756 -16.985 1.00 96.50 104 ASN A N 1
ATOM 828 C CA . ASN A 1 104 ? 2.645 5.670 -16.912 1.00 96.50 104 ASN A CA 1
ATOM 829 C C . ASN A 1 104 ? 3.397 5.502 -15.584 1.00 96.50 104 ASN A C 1
ATOM 831 O O . ASN A 1 104 ? 2.805 5.582 -14.511 1.00 96.50 104 ASN A O 1
ATOM 835 N N . LEU A 1 105 ? 4.718 5.314 -15.656 1.00 93.75 105 LEU A N 1
ATOM 836 C CA . LEU A 1 105 ? 5.571 5.098 -14.481 1.00 93.75 105 LEU A CA 1
ATOM 837 C C . LEU A 1 105 ? 5.535 6.246 -13.470 1.00 93.75 105 LEU A C 1
ATOM 839 O O . LEU A 1 105 ? 5.553 5.999 -12.266 1.00 93.75 105 LEU A O 1
ATOM 843 N N . TYR A 1 106 ? 5.528 7.490 -13.944 1.00 94.44 106 TYR A N 1
ATOM 844 C CA . TYR A 1 106 ? 5.467 8.660 -13.075 1.00 94.44 106 TYR A CA 1
ATOM 845 C C . TYR A 1 106 ? 4.117 8.723 -12.355 1.00 94.44 106 TYR A C 1
ATOM 847 O O . TYR A 1 106 ? 4.086 8.898 -11.137 1.00 94.44 106 TYR A O 1
ATOM 855 N N . LEU A 1 107 ? 3.017 8.491 -13.081 1.00 97.38 107 LEU A N 1
ATOM 856 C CA . LEU A 1 107 ? 1.679 8.459 -12.489 1.00 97.38 107 LEU A CA 1
ATOM 857 C C . LEU A 1 107 ? 1.529 7.321 -11.477 1.00 97.38 107 LEU A C 1
ATOM 859 O O . LEU A 1 107 ? 1.044 7.570 -10.384 1.00 97.38 107 LEU A O 1
ATOM 863 N N . LEU A 1 108 ? 2.027 6.118 -11.778 1.00 96.56 108 LEU A N 1
ATOM 864 C CA . LEU A 1 108 ? 2.018 4.985 -10.845 1.00 96.56 108 LEU A CA 1
ATOM 865 C C . LEU A 1 108 ? 2.784 5.297 -9.550 1.00 96.56 108 LEU A C 1
ATOM 867 O O . LEU A 1 108 ? 2.288 5.053 -8.454 1.00 96.56 108 LEU A O 1
ATOM 871 N N . LYS A 1 109 ? 3.983 5.884 -9.653 1.00 93.62 109 LYS A N 1
ATOM 872 C CA . LYS A 1 109 ? 4.766 6.272 -8.467 1.00 93.62 109 LYS A CA 1
ATOM 873 C C . LYS A 1 109 ? 4.062 7.341 -7.634 1.00 93.62 109 LYS A C 1
ATOM 875 O O . LYS A 1 109 ? 4.129 7.293 -6.412 1.00 93.62 109 LYS A O 1
ATOM 880 N N . LYS A 1 110 ? 3.398 8.302 -8.282 1.00 96.62 110 LYS A N 1
ATOM 881 C CA . LYS A 1 110 ? 2.586 9.314 -7.596 1.00 96.62 110 LYS A CA 1
ATOM 882 C C . LYS A 1 110 ? 1.359 8.681 -6.932 1.00 96.62 110 LYS A C 1
ATOM 884 O O . LYS A 1 110 ? 1.023 9.053 -5.813 1.00 96.62 110 LYS A O 1
ATOM 889 N N . TYR A 1 111 ? 0.736 7.714 -7.601 1.00 98.25 111 TYR A N 1
ATOM 890 C CA . TYR A 1 111 ? -0.478 7.050 -7.141 1.00 98.25 111 TYR A CA 1
ATOM 891 C C . TYR A 1 111 ? -0.289 6.314 -5.814 1.00 98.25 111 TYR A C 1
ATOM 893 O O . TYR A 1 111 ? -1.189 6.325 -4.990 1.00 98.25 111 TYR A O 1
ATOM 901 N N . GLU A 1 112 ? 0.892 5.756 -5.538 1.00 97.31 112 GLU A N 1
ATOM 902 C CA . GLU A 1 112 ? 1.148 5.108 -4.243 1.00 97.31 112 GLU A CA 1
ATOM 903 C C . GLU A 1 112 ? 0.961 6.052 -3.044 1.00 97.31 112 GLU A C 1
ATOM 905 O O . GLU A 1 112 ? 0.477 5.625 -1.998 1.00 97.31 112 GLU A O 1
ATOM 910 N N . TYR A 1 113 ? 1.307 7.336 -3.196 1.00 98.00 113 TYR A N 1
ATOM 911 C CA . TYR A 1 113 ? 1.083 8.343 -2.155 1.00 98.00 113 TYR A CA 1
ATOM 912 C C . TYR A 1 113 ? -0.392 8.720 -2.030 1.00 98.00 113 TYR A C 1
ATOM 914 O O . TYR A 1 113 ? -0.852 8.944 -0.917 1.00 98.00 113 TYR A O 1
ATOM 922 N N . ILE A 1 114 ? -1.116 8.774 -3.154 1.00 98.25 114 ILE A N 1
ATOM 923 C CA . ILE A 1 114 ? -2.567 9.015 -3.175 1.00 98.25 114 ILE A CA 1
ATOM 924 C C . ILE A 1 114 ? -3.272 7.873 -2.445 1.00 98.25 114 ILE A C 1
ATOM 926 O O . ILE A 1 114 ? -3.987 8.108 -1.485 1.00 98.25 114 ILE A O 1
ATOM 930 N N . MET A 1 115 ? -2.957 6.632 -2.810 1.00 98.56 115 MET A N 1
ATOM 931 C CA . MET A 1 115 ? -3.490 5.442 -2.158 1.00 98.56 115 MET A CA 1
ATOM 932 C C . MET A 1 115 ? -3.189 5.422 -0.652 1.00 98.56 115 MET A C 1
ATOM 934 O O . MET A 1 115 ? -4.072 5.130 0.145 1.00 98.56 115 MET A O 1
ATOM 938 N N . LEU A 1 116 ? -1.961 5.750 -0.228 1.00 98.50 116 LEU A N 1
ATOM 939 C CA . LEU A 1 116 ? -1.631 5.836 1.201 1.00 98.50 116 LEU A CA 1
ATOM 940 C C . LEU A 1 116 ? -2.493 6.883 1.932 1.00 98.50 116 LEU A C 1
ATOM 942 O O . LEU A 1 116 ? -2.927 6.649 3.058 1.00 98.50 116 LEU A O 1
ATOM 946 N N . GLU A 1 117 ? -2.706 8.036 1.304 1.00 98.38 117 GLU A N 1
ATOM 947 C CA . GLU A 1 117 ? -3.513 9.136 1.829 1.00 98.38 117 GLU A CA 1
ATOM 948 C C . GLU A 1 117 ? -5.005 8.773 1.918 1.00 98.38 117 GLU A C 1
ATOM 950 O O . GLU A 1 117 ? -5.631 9.027 2.947 1.00 98.38 117 GLU A O 1
ATOM 955 N N . ASP A 1 118 ? -5.549 8.088 0.915 1.00 98.31 118 ASP A N 1
ATOM 956 C CA . ASP A 1 118 ? -6.937 7.613 0.915 1.00 98.31 118 ASP A CA 1
ATOM 957 C C . ASP A 1 118 ? -7.179 6.605 2.054 1.00 98.31 118 ASP A C 1
ATOM 959 O O . ASP A 1 118 ? -8.155 6.717 2.800 1.00 98.31 118 ASP A O 1
ATOM 963 N N . TYR A 1 119 ? -6.220 5.708 2.317 1.00 98.62 119 TYR A N 1
ATOM 964 C CA . TYR A 1 119 ? -6.283 4.822 3.485 1.00 98.62 119 TYR A CA 1
ATOM 965 C C . TYR A 1 119 ? -6.224 5.573 4.825 1.00 98.62 119 TYR A C 1
ATOM 967 O O . TYR A 1 119 ? -6.842 5.128 5.796 1.00 98.62 119 TYR A O 1
ATOM 975 N N . PHE A 1 120 ? -5.520 6.707 4.918 1.00 98.50 120 PHE A N 1
ATOM 976 C CA . PHE A 1 120 ? -5.588 7.549 6.118 1.00 98.50 120 PHE A CA 1
ATOM 977 C C . PHE A 1 120 ? -6.980 8.141 6.312 1.00 98.50 120 PHE A C 1
ATOM 979 O O . PHE A 1 120 ? -7.480 8.133 7.436 1.00 98.50 120 PHE A O 1
ATOM 986 N N . GLN A 1 121 ? -7.601 8.629 5.238 1.00 98.06 121 GLN A N 1
ATOM 987 C CA . GLN A 1 121 ? -8.953 9.186 5.284 1.00 98.06 121 GLN A CA 1
ATOM 988 C C . GLN A 1 121 ? -9.978 8.119 5.675 1.00 98.06 121 GLN A C 1
ATOM 990 O O . GLN A 1 121 ? -10.836 8.376 6.518 1.00 98.06 121 GLN A O 1
ATOM 995 N N . LEU A 1 122 ? -9.840 6.901 5.144 1.00 97.94 122 LEU A N 1
ATOM 996 C CA . LEU A 1 122 ? -10.674 5.764 5.524 1.00 97.94 122 LEU A CA 1
ATOM 997 C C . LEU A 1 122 ? -10.564 5.461 7.025 1.00 97.94 122 LEU A C 1
ATOM 999 O O . LEU A 1 122 ? -11.576 5.370 7.714 1.00 97.94 122 LEU A O 1
ATOM 1003 N N . ILE A 1 123 ? -9.342 5.348 7.554 1.00 97.88 123 ILE A N 1
ATOM 1004 C CA . ILE A 1 123 ? -9.115 5.091 8.986 1.00 97.88 123 ILE A CA 1
ATOM 1005 C C . ILE A 1 123 ? -9.665 6.236 9.849 1.00 97.88 123 ILE A C 1
ATOM 1007 O O . ILE A 1 123 ? -10.245 5.998 10.907 1.00 97.88 123 ILE A O 1
ATOM 1011 N N . GLU A 1 124 ? -9.474 7.483 9.424 1.00 96.62 124 GLU A N 1
ATOM 1012 C CA . GLU A 1 124 ? -9.945 8.664 10.147 1.00 96.62 124 GLU A CA 1
ATOM 1013 C C . GLU A 1 124 ? -11.474 8.733 10.214 1.00 96.62 124 GLU A C 1
ATOM 1015 O O . GLU A 1 124 ? -12.010 8.968 11.298 1.00 96.62 124 GLU A O 1
ATOM 1020 N N . LYS A 1 125 ? -12.162 8.440 9.104 1.00 96.12 125 LYS A N 1
ATOM 1021 C CA . LYS A 1 125 ? -13.626 8.349 9.036 1.00 96.12 125 LYS A CA 1
ATOM 1022 C C . LYS A 1 125 ? -14.171 7.417 10.123 1.00 96.12 125 LYS A C 1
ATOM 1024 O O . LYS A 1 125 ? -14.955 7.849 10.964 1.00 96.12 125 LYS A O 1
ATOM 1029 N N . TYR A 1 126 ? -13.694 6.171 10.172 1.00 95.00 126 TYR A N 1
ATOM 1030 C CA . TYR A 1 126 ? -14.191 5.199 11.154 1.00 95.00 126 TYR A CA 1
ATOM 1031 C C . TYR A 1 126 ? -13.811 5.553 12.588 1.00 95.00 126 TYR A C 1
ATOM 1033 O O . TYR A 1 126 ? -14.577 5.270 13.505 1.00 95.00 126 TYR A O 1
ATOM 1041 N N . ARG A 1 127 ? -12.671 6.213 12.820 1.00 93.00 127 ARG A N 1
ATOM 1042 C CA . ARG A 1 127 ? -12.355 6.726 14.160 1.00 93.00 127 ARG A CA 1
ATOM 1043 C C . ARG A 1 127 ? -13.378 7.760 14.606 1.00 93.00 127 ARG A C 1
ATOM 1045 O O . ARG A 1 127 ? -13.899 7.638 15.705 1.00 93.00 127 ARG A O 1
ATOM 1052 N N . GLN A 1 128 ? -13.674 8.756 13.775 1.00 90.00 128 GLN A N 1
ATOM 1053 C CA . GLN A 1 128 ? -14.618 9.822 14.123 1.00 90.00 128 GLN A CA 1
ATOM 1054 C C . GLN A 1 128 ? -16.033 9.283 14.387 1.00 90.00 128 GLN A C 1
ATOM 1056 O O . GLN A 1 128 ? -16.679 9.715 15.341 1.00 90.00 128 GLN A O 1
ATOM 1061 N N . GLU A 1 129 ? -16.482 8.296 13.609 1.00 83.62 129 GLU A N 1
ATOM 1062 C CA . GLU A 1 129 ? -17.760 7.604 13.828 1.00 83.62 129 GLU A CA 1
ATOM 1063 C C . GLU A 1 129 ? -17.810 6.879 15.184 1.00 83.62 129 GLU A C 1
ATOM 1065 O O . GLU A 1 129 ? -18.821 6.949 15.873 1.00 83.62 129 GLU A O 1
ATOM 1070 N N . HIS A 1 130 ? -16.710 6.253 15.619 1.00 74.12 130 HIS A N 1
ATOM 1071 C CA . HIS A 1 130 ? -16.634 5.583 16.927 1.00 74.12 130 HIS A CA 1
ATOM 1072 C C . HIS A 1 130 ? -16.498 6.547 18.119 1.00 74.12 130 HIS A C 1
ATOM 1074 O O . HIS A 1 130 ? -16.759 6.149 19.253 1.00 74.12 130 HIS A O 1
ATOM 1080 N N . TYR A 1 131 ? -16.062 7.790 17.891 1.00 60.62 131 TYR A N 1
ATOM 1081 C CA . TYR A 1 131 ? -15.921 8.821 18.931 1.00 60.62 131 TYR A CA 1
ATOM 1082 C C . TYR A 1 131 ? -17.096 9.814 18.973 1.00 60.62 131 TYR A C 1
ATOM 1084 O O . TYR A 1 131 ? -17.067 10.743 19.783 1.00 60.62 131 TYR A O 1
ATOM 1092 N N . SER A 1 132 ? -18.116 9.638 18.129 1.00 49.56 132 SER A N 1
ATOM 1093 C CA . SER A 1 132 ? -19.339 10.447 18.169 1.00 49.56 132 SER A CA 1
ATOM 1094 C C . SER A 1 132 ? -20.307 9.874 19.227 1.00 49.56 132 SER A C 1
ATOM 1096 O O . SER A 1 132 ? -20.560 8.670 19.183 1.00 49.56 132 SER A O 1
ATOM 1098 N N . PRO A 1 133 ? -20.780 10.684 20.200 1.00 49.72 133 PRO A N 1
ATOM 1099 C CA . PRO A 1 133 ? -21.622 10.229 21.313 1.00 49.72 133 PRO A CA 1
ATOM 1100 C C . PRO A 1 133 ? -23.018 9.743 20.913 1.00 49.72 133 PRO A C 1
ATOM 1102 O O . PRO A 1 133 ? -23.563 10.250 19.906 1.00 49.72 133 PRO A O 1
#

Secondary structure (DSSP, 8-state):
-HHHHHHHHHHHHHTT-----HHHHHHHHHHHHHT-HHHHHHHHHHHHHSPPP--SSSHHHHHHHHHHHHHHHHHHHHHTTT--HHHHHHHHHHHHHHHHH---HHHHHHHHHHHHHHHHHHHHHHHHHHT--

Radius of gyration: 16.19 Å; chains: 1; bounding box: 47×36×40 Å